Protein AF-A0A961WW01-F1 (afdb_monomer_lite)

Sequence (69 aa):
AGTITMPIRVAVVEGDKVLYSKLHEQTVQVSQTGATQFIFTDPGVNLPRPSGPNYLVFVGYDEGPYNTQ

Secondary structure (DSSP, 8-state):
-EEEEEEEEEEEEETTEEEEEEEEEEEEEEPSSS--------TT------SSSPEEEEEEE---S----

Structure (mmCIF, N/CA/C/O backbone):
data_AF-A0A961WW01-F1
#
_entry.id   AF-A0A961WW01-F1
#
loop_
_atom_site.group_PDB
_atom_site.id
_atom_site.type_symbol
_atom_site.label_atom_id
_atom_site.label_alt_id
_atom_site.label_comp_id
_atom_site.label_asym_id
_atom_site.label_entity_id
_atom_site.label_seq_id
_atom_site.pdbx_PDB_ins_code
_atom_site.Cartn_x
_atom_site.Cartn_y
_atom_site.Cartn_z
_atom_site.occupancy
_atom_site.B_iso_or_equiv
_atom_site.auth_seq_id
_atom_site.auth_comp_id
_atom_site.auth_asym_id
_atom_site.auth_atom_id
_atom_site.pdbx_PDB_model_num
ATOM 1 N N . ALA A 1 1 ? -17.329 0.916 19.251 1.00 84.12 1 ALA A N 1
ATOM 2 C CA . ALA A 1 1 ? -16.058 1.562 18.868 1.00 84.12 1 ALA A CA 1
ATOM 3 C C . ALA A 1 1 ? -14.947 0.621 19.248 1.00 84.12 1 ALA A C 1
ATOM 5 O O . ALA A 1 1 ? -15.073 -0.074 20.252 1.00 84.12 1 ALA A O 1
ATOM 6 N N . GLY A 1 2 ? -13.901 0.580 18.442 1.00 93.06 2 GLY A N 1
ATOM 7 C CA . GLY A 1 2 ? -12.798 -0.338 18.658 1.00 93.06 2 GLY A CA 1
ATOM 8 C C . GLY A 1 2 ? -11.643 -0.030 17.729 1.00 93.06 2 GLY A C 1
ATOM 9 O O . GLY A 1 2 ? -11.763 0.777 16.811 1.00 93.06 2 GLY A O 1
ATOM 10 N N . THR A 1 3 ? -10.526 -0.685 17.989 1.00 95.69 3 THR A N 1
ATOM 11 C CA . THR A 1 3 ? -9.335 -0.599 17.158 1.00 95.69 3 THR A CA 1
ATOM 12 C C . THR A 1 3 ? -9.267 -1.838 16.278 1.00 95.69 3 THR A C 1
ATOM 14 O O . THR A 1 3 ? -9.360 -2.949 16.795 1.00 95.69 3 THR A O 1
ATOM 17 N N . ILE A 1 4 ? -9.100 -1.652 14.971 1.00 93.19 4 ILE A N 1
ATOM 18 C CA . ILE A 1 4 ? -8.809 -2.740 14.030 1.00 93.19 4 ILE A CA 1
ATOM 19 C C . ILE A 1 4 ? -7.456 -2.484 13.375 1.00 93.19 4 ILE A C 1
ATOM 21 O O . ILE A 1 4 ? -7.111 -1.333 13.107 1.00 93.19 4 ILE A O 1
ATOM 25 N N . THR A 1 5 ? -6.705 -3.542 13.097 1.00 94.94 5 THR A N 1
ATOM 26 C CA . THR A 1 5 ? -5.477 -3.471 12.301 1.00 94.94 5 THR A CA 1
ATOM 27 C C . THR A 1 5 ? -5.771 -4.076 10.940 1.00 94.94 5 THR A C 1
ATOM 29 O O . THR A 1 5 ? -6.094 -5.255 10.842 1.00 94.94 5 THR A O 1
ATOM 32 N N . MET A 1 6 ? -5.728 -3.247 9.900 1.00 94.44 6 MET A N 1
ATOM 33 C CA . MET A 1 6 ? -6.035 -3.657 8.534 1.00 94.44 6 MET A CA 1
ATOM 34 C C . MET A 1 6 ? -4.750 -3.955 7.764 1.00 94.44 6 MET A C 1
ATOM 36 O O . MET A 1 6 ? -3.867 -3.090 7.720 1.00 94.44 6 MET A O 1
ATOM 40 N N . PRO A 1 7 ? -4.647 -5.123 7.114 1.00 96.25 7 PRO A N 1
ATOM 41 C CA . PRO A 1 7 ? -3.501 -5.448 6.288 1.00 96.25 7 PRO A CA 1
ATOM 42 C C . PRO A 1 7 ? -3.703 -4.853 4.889 1.00 96.25 7 PRO A C 1
ATOM 44 O O . PRO A 1 7 ? -4.529 -5.330 4.118 1.00 96.25 7 PRO A O 1
ATOM 47 N N . ILE A 1 8 ? -2.986 -3.779 4.560 1.00 96.81 8 ILE A N 1
ATOM 48 C CA . ILE A 1 8 ? -3.105 -3.065 3.281 1.00 96.81 8 ILE A CA 1
ATOM 49 C C . ILE A 1 8 ? -1.869 -3.358 2.436 1.00 96.81 8 ILE A C 1
ATOM 51 O O . ILE A 1 8 ? -0.757 -2.963 2.799 1.00 96.81 8 ILE A O 1
ATOM 55 N N . ARG A 1 9 ? -2.042 -4.013 1.286 1.00 97.44 9 ARG A N 1
ATOM 56 C CA . ARG A 1 9 ? -0.977 -4.150 0.291 1.00 97.44 9 ARG A CA 1
ATOM 57 C C . ARG A 1 9 ? -1.016 -2.987 -0.685 1.00 97.44 9 ARG A C 1
ATOM 59 O O . ARG A 1 9 ? -2.055 -2.682 -1.268 1.00 97.44 9 ARG A O 1
ATOM 66 N N . VAL A 1 10 ? 0.156 -2.408 -0.914 1.00 98.12 10 VAL A N 1
ATOM 67 C CA . VAL A 1 10 ? 0.422 -1.507 -2.034 1.00 98.12 10 VAL A CA 1
ATOM 68 C C . VAL A 1 10 ? 1.381 -2.211 -2.983 1.00 98.12 10 VAL A C 1
ATOM 70 O O . VAL A 1 10 ? 2.473 -2.607 -2.570 1.00 98.12 10 VAL A O 1
ATOM 73 N N . ALA A 1 11 ? 0.982 -2.376 -4.241 1.00 97.81 11 ALA A N 1
ATOM 74 C CA . ALA A 1 11 ? 1.829 -2.930 -5.292 1.00 97.81 11 ALA A CA 1
ATOM 75 C C . ALA A 1 11 ? 1.883 -1.984 -6.493 1.00 97.81 11 ALA A C 1
ATOM 77 O O . ALA A 1 11 ? 0.854 -1.474 -6.932 1.00 97.81 11 ALA A O 1
ATOM 78 N N . VAL A 1 12 ? 3.081 -1.760 -7.030 1.00 97.69 12 VAL A N 1
ATOM 79 C CA . VAL A 1 12 ? 3.302 -0.941 -8.225 1.00 97.69 12 VAL A CA 1
ATOM 80 C C . VAL A 1 12 ? 3.986 -1.776 -9.292 1.00 97.69 12 VAL A C 1
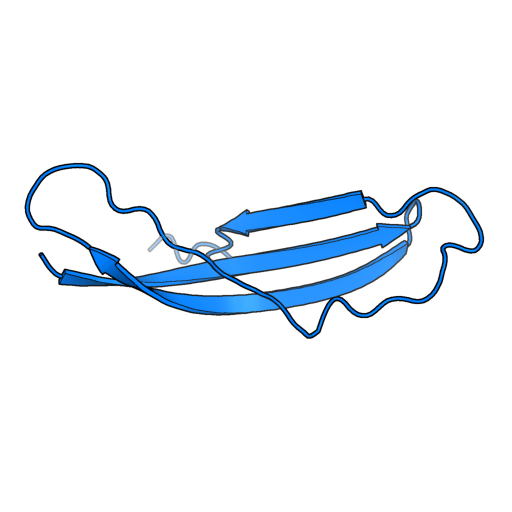ATOM 82 O O . VAL A 1 12 ? 5.023 -2.396 -9.031 1.00 97.69 12 VAL A O 1
ATOM 85 N N . VAL A 1 13 ? 3.413 -1.770 -10.494 1.00 96.50 13 VAL A N 1
ATOM 86 C CA . VAL A 1 13 ? 3.923 -2.510 -11.652 1.00 96.50 13 VAL A CA 1
ATOM 87 C C . VAL A 1 13 ? 4.146 -1.594 -12.858 1.00 96.50 13 VAL A C 1
ATOM 89 O O . VAL A 1 13 ? 3.454 -0.589 -13.018 1.00 96.50 13 VAL A O 1
ATOM 92 N N . GLU A 1 14 ? 5.107 -1.950 -13.710 1.00 95.44 14 GLU A N 1
ATOM 93 C CA . GLU A 1 14 ? 5.377 -1.333 -15.019 1.00 95.44 14 GLU A CA 1
ATOM 94 C C . GLU A 1 14 ? 5.371 -2.444 -16.077 1.00 95.44 14 GLU A C 1
ATOM 96 O O . GLU A 1 14 ? 6.313 -3.234 -16.168 1.00 95.44 14 GLU A O 1
ATOM 101 N N . GLY A 1 15 ? 4.276 -2.558 -16.836 1.00 92.50 15 GLY A N 1
ATOM 102 C CA . GLY A 1 15 ? 4.019 -3.756 -17.642 1.00 92.50 15 GLY A CA 1
ATOM 103 C C . GLY A 1 15 ? 3.937 -4.998 -16.748 1.00 92.50 15 GLY A C 1
ATOM 104 O O . GLY A 1 15 ? 3.208 -4.997 -15.759 1.00 92.50 15 GLY A O 1
ATOM 105 N N . ASP A 1 16 ? 4.733 -6.022 -17.052 1.00 92.88 16 ASP A N 1
ATOM 106 C CA . ASP A 1 16 ? 4.767 -7.282 -16.291 1.00 92.88 16 ASP A CA 1
ATOM 107 C C . ASP A 1 16 ? 5.743 -7.254 -15.100 1.00 92.88 16 ASP A C 1
ATOM 109 O O . ASP A 1 16 ? 5.877 -8.231 -14.359 1.00 92.88 16 ASP A O 1
ATOM 113 N N . LYS A 1 17 ? 6.466 -6.145 -14.904 1.00 93.94 17 LYS A N 1
ATOM 114 C CA . LYS A 1 17 ? 7.480 -6.028 -13.854 1.00 93.94 17 LYS A CA 1
ATOM 115 C C . LYS A 1 17 ? 6.881 -5.450 -12.577 1.00 93.94 17 LYS A C 1
ATOM 117 O O . LYS A 1 17 ? 6.382 -4.327 -12.575 1.00 93.94 17 LYS A O 1
ATOM 122 N N . VAL A 1 18 ? 7.043 -6.161 -11.462 1.00 95.94 18 VAL A N 1
ATOM 123 C CA . VAL A 1 18 ? 6.763 -5.626 -10.122 1.00 95.94 18 VAL A CA 1
ATOM 124 C C . VAL A 1 18 ? 7.927 -4.745 -9.674 1.00 95.94 18 VAL A C 1
ATOM 126 O O . VAL A 1 18 ? 9.058 -5.213 -9.550 1.00 95.94 18 VAL A O 1
ATOM 129 N N . LEU A 1 19 ? 7.654 -3.461 -9.447 1.00 95.56 19 LEU A N 1
ATOM 130 C CA . LEU A 1 19 ? 8.643 -2.479 -8.992 1.00 95.56 19 LEU A CA 1
ATOM 131 C C . LEU A 1 19 ? 8.642 -2.325 -7.472 1.00 95.56 19 LEU A C 1
ATOM 133 O O . LEU A 1 19 ? 9.690 -2.121 -6.866 1.00 95.56 19 LEU A O 1
ATOM 137 N N . TYR A 1 20 ? 7.462 -2.418 -6.865 1.00 97.62 20 TYR A N 1
ATOM 138 C CA . TYR A 1 20 ? 7.261 -2.263 -5.433 1.00 97.62 20 TYR A CA 1
ATOM 139 C C . TYR A 1 20 ? 6.092 -3.140 -4.992 1.00 97.62 20 TYR A C 1
ATOM 141 O O . TYR A 1 20 ? 5.079 -3.216 -5.682 1.00 97.62 20 TYR A O 1
ATOM 149 N N . SER A 1 21 ? 6.222 -3.810 -3.853 1.00 97.31 21 SER A N 1
ATOM 150 C CA . SER A 1 21 ? 5.124 -4.526 -3.206 1.00 97.31 21 SER A CA 1
ATOM 151 C C . SER A 1 21 ? 5.393 -4.560 -1.714 1.00 97.31 21 SER A C 1
ATOM 153 O O . SER A 1 21 ? 6.396 -5.128 -1.276 1.00 97.31 21 SER A O 1
ATOM 155 N N . LYS A 1 22 ? 4.514 -3.939 -0.931 1.00 97.00 22 LYS A N 1
ATOM 156 C CA . LYS A 1 22 ? 4.637 -3.903 0.523 1.00 97.00 22 LYS A CA 1
ATOM 157 C C . LYS A 1 22 ? 3.280 -4.100 1.174 1.00 97.00 22 LYS A C 1
ATOM 159 O O . LYS A 1 22 ? 2.297 -3.484 0.769 1.00 97.00 22 LYS A O 1
ATOM 164 N N . LEU A 1 23 ? 3.258 -4.973 2.174 1.00 96.50 23 LEU A N 1
ATOM 165 C CA . LEU A 1 23 ? 2.137 -5.137 3.086 1.00 96.50 23 LEU A CA 1
ATOM 166 C C . LEU A 1 23 ? 2.355 -4.219 4.292 1.00 96.50 23 LEU A C 1
ATOM 168 O O . LEU A 1 23 ? 3.435 -4.232 4.886 1.00 96.50 23 LEU A O 1
ATOM 172 N N . HIS A 1 24 ? 1.347 -3.422 4.628 1.00 96.56 24 HIS A N 1
ATOM 173 C CA . HIS A 1 24 ? 1.337 -2.536 5.789 1.00 96.56 24 HIS A CA 1
ATOM 174 C C . HIS A 1 24 ? 0.247 -2.960 6.758 1.00 96.56 24 HIS A C 1
ATOM 176 O O . HIS A 1 24 ? -0.847 -3.325 6.338 1.00 96.56 24 HIS A O 1
ATOM 182 N N . GLU A 1 25 ? 0.520 -2.833 8.049 1.00 95.62 25 GLU A N 1
ATOM 183 C CA . GLU A 1 25 ? -0.484 -3.011 9.093 1.00 95.62 25 GLU A CA 1
ATOM 184 C C . GLU A 1 25 ? -0.980 -1.644 9.560 1.00 95.62 25 GLU A C 1
ATOM 186 O O . GLU A 1 25 ? -0.326 -0.948 10.339 1.00 95.62 25 GLU A O 1
ATOM 191 N N . GLN A 1 26 ? -2.134 -1.229 9.039 1.00 96.25 26 GLN A N 1
ATOM 192 C CA . GLN A 1 26 ? -2.725 0.068 9.337 1.00 96.25 26 GLN A CA 1
ATOM 193 C C . GLN A 1 26 ? -3.757 -0.064 10.454 1.00 96.25 26 GLN A C 1
ATOM 195 O O . GLN A 1 26 ? -4.875 -0.538 10.254 1.00 96.25 26 GLN A O 1
ATOM 200 N N . THR A 1 27 ? -3.396 0.418 11.637 1.00 96.56 27 THR A N 1
ATOM 201 C CA . THR A 1 27 ? -4.305 0.475 12.782 1.00 96.56 27 THR A CA 1
ATOM 202 C C . THR A 1 27 ? -5.265 1.658 12.655 1.00 96.56 27 THR A C 1
ATOM 204 O O . THR A 1 27 ? -4.835 2.798 12.467 1.00 96.56 27 THR A O 1
ATOM 207 N N . VAL A 1 28 ? -6.571 1.407 12.761 1.00 96.00 28 VAL A N 1
ATOM 208 C CA . VAL A 1 28 ? -7.635 2.417 12.647 1.00 96.00 28 VAL A CA 1
ATOM 209 C C . VAL A 1 28 ? -8.599 2.313 13.822 1.00 96.00 28 VAL A C 1
ATOM 211 O O . VAL A 1 28 ? -9.007 1.225 14.228 1.00 96.00 28 VAL A O 1
ATOM 214 N N . GLN A 1 29 ? -8.971 3.473 14.366 1.00 95.31 29 GLN A N 1
ATOM 215 C CA . GLN A 1 29 ? -10.027 3.594 15.366 1.00 95.31 29 GLN A CA 1
ATOM 216 C C . GLN A 1 29 ? -11.374 3.714 14.664 1.00 95.31 29 GLN A C 1
ATOM 218 O O . GLN A 1 29 ? -11.607 4.670 13.928 1.00 95.31 29 GLN A O 1
ATOM 223 N N . VAL A 1 30 ? -12.257 2.754 14.907 1.00 94.38 30 VAL A N 1
ATOM 224 C CA . VAL A 1 30 ? -13.582 2.664 14.291 1.00 94.38 30 VAL A CA 1
ATOM 225 C C . VAL A 1 30 ? -14.638 3.170 15.271 1.00 94.38 30 VAL A C 1
ATOM 227 O O . VAL A 1 30 ? -14.644 2.795 16.453 1.00 94.38 30 VAL A O 1
ATOM 230 N N . SER A 1 31 ? -15.549 4.019 14.796 1.00 91.75 31 SER A N 1
ATOM 231 C CA . SER A 1 31 ? -16.663 4.549 15.589 1.00 91.75 31 SER A CA 1
ATOM 232 C C . SER A 1 31 ? -17.656 3.451 16.017 1.00 91.75 31 SER A C 1
ATOM 234 O O . SER A 1 31 ? -17.696 2.355 15.467 1.00 91.75 31 SER A O 1
ATOM 236 N N . GLN A 1 32 ? -18.458 3.711 17.061 1.00 87.19 32 GLN A N 1
ATOM 237 C CA . GLN A 1 32 ? -19.576 2.821 17.447 1.00 87.19 32 GLN A CA 1
ATOM 238 C C . GLN A 1 32 ? -20.719 2.868 16.420 1.00 87.19 32 GLN A C 1
ATOM 240 O O . GLN A 1 32 ? -21.512 1.938 16.329 1.00 87.19 32 GLN A O 1
ATOM 245 N N . THR A 1 33 ? -20.847 3.994 15.721 1.00 91.62 33 THR A N 1
ATOM 246 C CA . THR A 1 33 ? -21.980 4.334 14.867 1.00 91.62 33 THR A CA 1
ATOM 247 C C . THR A 1 33 ? -21.472 4.977 13.580 1.00 91.62 33 THR A C 1
ATOM 249 O O . THR A 1 33 ? -20.520 5.761 13.598 1.00 91.62 33 THR A O 1
ATOM 252 N N . GLY A 1 34 ? -22.113 4.651 12.459 1.00 90.75 34 GLY A N 1
ATOM 253 C CA . GLY A 1 34 ? -21.7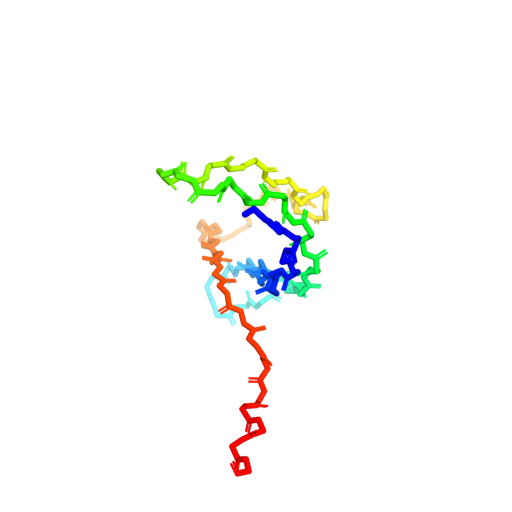38 5.164 11.140 1.00 90.75 34 GLY A CA 1
ATOM 254 C C . GLY A 1 34 ? -20.463 4.542 10.554 1.00 90.75 34 GLY A C 1
ATOM 255 O O . GLY A 1 34 ? -19.842 3.663 11.147 1.00 90.75 34 GLY A O 1
ATOM 256 N N . ALA A 1 35 ? -20.095 4.997 9.355 1.00 92.88 35 ALA A N 1
ATOM 257 C CA . ALA A 1 35 ? -18.889 4.559 8.657 1.00 92.88 35 ALA A CA 1
ATOM 258 C C . ALA A 1 35 ? -17.666 5.370 9.108 1.00 92.88 35 ALA A C 1
ATOM 260 O O . ALA A 1 35 ? -17.728 6.594 9.221 1.00 92.88 35 ALA A O 1
ATOM 261 N N . THR A 1 36 ? -16.540 4.691 9.318 1.00 92.56 36 THR A N 1
ATOM 262 C CA . THR A 1 36 ? -15.247 5.328 9.603 1.00 92.56 36 THR A CA 1
ATOM 263 C C . THR A 1 36 ? -14.461 5.504 8.305 1.00 92.56 36 THR A C 1
ATOM 265 O O . THR A 1 36 ? -14.317 4.554 7.541 1.00 92.56 36 THR A O 1
ATOM 268 N N . GLN A 1 37 ? -13.938 6.708 8.068 1.00 93.88 37 GLN A N 1
ATOM 269 C CA . GLN A 1 37 ? -12.996 7.000 6.983 1.00 93.88 37 GLN A CA 1
ATOM 270 C C . GLN A 1 37 ? -11.622 7.307 7.578 1.00 93.88 37 GLN A C 1
ATOM 272 O O . GLN A 1 37 ? -11.528 7.913 8.645 1.00 93.88 37 GLN A O 1
ATOM 277 N N . PHE A 1 38 ? -10.560 6.906 6.886 1.00 93.75 38 PHE A N 1
ATOM 278 C CA . PHE A 1 38 ? -9.184 7.172 7.292 1.00 93.75 38 PHE A CA 1
ATOM 279 C C . PHE A 1 38 ? -8.324 7.493 6.069 1.00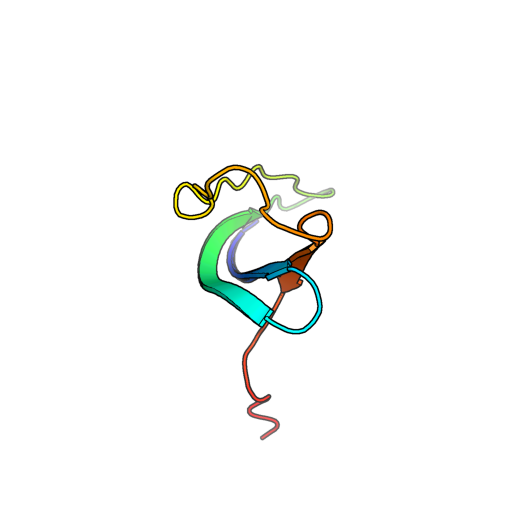 93.75 38 PHE A C 1
ATOM 281 O O . PHE A 1 38 ? -8.679 7.163 4.939 1.00 93.75 38 PHE A O 1
ATOM 288 N N . ILE A 1 39 ? -7.188 8.141 6.315 1.00 95.19 39 ILE A N 1
ATOM 289 C CA . ILE A 1 39 ? -6.171 8.422 5.303 1.00 95.19 39 ILE A CA 1
ATOM 290 C C . ILE A 1 39 ? -4.944 7.580 5.637 1.00 95.19 39 ILE A C 1
ATOM 292 O O . ILE A 1 39 ? -4.522 7.514 6.790 1.00 95.19 39 ILE A O 1
ATOM 296 N N . PHE A 1 40 ? -4.381 6.952 4.612 1.00 95.06 40 PHE A N 1
ATOM 297 C CA . PHE A 1 40 ? -3.152 6.177 4.674 1.00 95.06 40 PHE A CA 1
ATOM 298 C C . PHE A 1 40 ? -2.212 6.665 3.570 1.00 95.06 40 PHE A C 1
ATOM 300 O O . PHE A 1 40 ? -2.641 6.872 2.435 1.00 95.06 40 PHE A O 1
ATOM 307 N N . THR A 1 41 ? -0.935 6.829 3.910 1.00 95.75 41 THR A N 1
ATOM 308 C CA . THR A 1 41 ? 0.115 7.251 2.981 1.00 95.75 41 THR A CA 1
ATOM 309 C C . THR A 1 41 ? 1.261 6.258 3.057 1.00 95.75 41 THR A C 1
ATOM 311 O O . THR A 1 41 ? 1.794 6.021 4.139 1.00 95.75 41 THR A O 1
ATOM 314 N N . ASP A 1 42 ? 1.683 5.731 1.908 1.00 97.31 42 ASP A N 1
ATOM 315 C CA . ASP A 1 42 ? 2.881 4.901 1.805 1.00 97.31 42 ASP A CA 1
ATOM 316 C C . ASP A 1 42 ? 4.063 5.718 1.250 1.00 97.31 42 ASP A C 1
ATOM 318 O O . ASP A 1 42 ? 4.158 5.905 0.034 1.00 97.31 42 ASP A O 1
ATOM 322 N N . PRO A 1 43 ? 4.994 6.197 2.098 1.00 95.88 43 PRO A N 1
ATOM 323 C CA . PRO A 1 43 ? 6.158 6.954 1.637 1.00 95.88 43 PRO A CA 1
ATOM 324 C C . PRO A 1 43 ? 7.164 6.092 0.857 1.00 95.88 43 PRO A C 1
ATOM 326 O O . PRO A 1 43 ? 8.069 6.637 0.227 1.00 95.88 43 PRO A O 1
ATOM 329 N N . GLY A 1 44 ? 7.029 4.759 0.893 1.00 94.81 44 GLY A N 1
ATOM 330 C CA . GLY A 1 44 ? 7.855 3.840 0.111 1.00 94.81 44 GLY A CA 1
ATOM 331 C C . GLY A 1 44 ? 7.556 3.878 -1.388 1.00 94.81 44 GLY A C 1
ATOM 332 O O . GLY A 1 44 ? 8.410 3.486 -2.183 1.00 94.81 44 GLY A O 1
ATOM 333 N N . VAL A 1 45 ? 6.393 4.407 -1.793 1.00 96.06 45 VAL A N 1
ATOM 334 C CA . VAL A 1 45 ? 6.045 4.637 -3.204 1.00 96.06 45 VAL A CA 1
ATOM 335 C C . VAL A 1 45 ? 6.717 5.921 -3.700 1.00 96.06 45 VAL A C 1
ATOM 337 O O . VAL A 1 45 ? 6.083 6.940 -3.961 1.00 96.06 45 VAL A O 1
ATOM 340 N N . ASN A 1 46 ? 8.040 5.866 -3.821 1.00 95.75 46 ASN A N 1
ATOM 341 C CA . ASN A 1 46 ? 8.873 6.918 -4.389 1.00 95.75 46 ASN A CA 1
ATOM 342 C C . ASN A 1 46 ? 9.633 6.336 -5.583 1.00 95.75 46 ASN A C 1
ATOM 344 O O . ASN A 1 46 ? 10.689 5.722 -5.429 1.00 95.75 46 ASN A O 1
ATOM 348 N N . LEU A 1 47 ? 9.037 6.458 -6.768 1.00 93.31 47 LEU A N 1
ATOM 349 C CA . LEU A 1 47 ? 9.520 5.826 -7.991 1.00 93.31 47 LEU A CA 1
ATOM 350 C C . LEU A 1 47 ? 9.975 6.891 -8.997 1.00 93.31 47 LEU A C 1
ATOM 352 O O . LEU A 1 47 ? 9.370 7.966 -9.061 1.00 93.31 47 LEU A O 1
ATOM 356 N N . PRO A 1 48 ? 11.026 6.615 -9.793 1.00 93.19 48 PRO A N 1
ATOM 357 C CA . PRO A 1 48 ? 11.437 7.512 -10.867 1.00 93.19 48 PRO A CA 1
ATOM 358 C C . PRO A 1 48 ? 10.338 7.622 -11.933 1.00 93.19 48 PRO A C 1
ATOM 360 O O . PRO A 1 48 ? 9.330 6.926 -11.897 1.00 93.19 48 PRO A O 1
ATOM 363 N N . ARG A 1 49 ? 10.528 8.496 -12.924 1.00 92.50 49 ARG A N 1
ATOM 364 C CA . 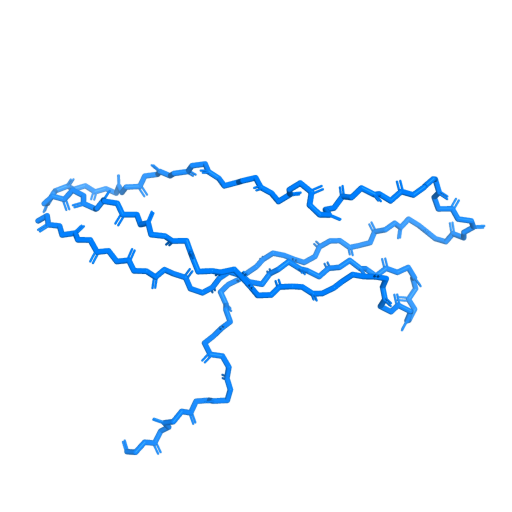ARG A 1 49 ? 9.632 8.527 -14.084 1.00 92.50 49 ARG A CA 1
ATOM 365 C C . ARG A 1 49 ? 9.650 7.153 -14.788 1.00 92.50 49 ARG A C 1
ATOM 367 O O . ARG A 1 49 ? 10.750 6.633 -14.994 1.00 92.50 49 ARG A O 1
ATOM 374 N N . PRO A 1 50 ? 8.489 6.608 -15.207 1.00 91.06 50 PRO A N 1
ATOM 375 C CA . PRO A 1 50 ? 8.447 5.381 -15.993 1.00 91.06 50 PRO A CA 1
ATOM 376 C C . PRO A 1 50 ? 9.321 5.497 -17.240 1.00 91.06 50 PRO A C 1
ATOM 378 O O . PRO A 1 50 ? 9.344 6.540 -17.904 1.00 91.06 50 PRO A O 1
ATOM 381 N N . SER A 1 51 ? 10.044 4.423 -17.535 1.00 85.62 51 SER A N 1
ATOM 382 C CA . SER A 1 51 ? 10.880 4.321 -18.738 1.00 85.62 51 SER A CA 1
ATOM 383 C C . SER A 1 51 ? 10.133 3.655 -19.897 1.00 85.62 51 SER A C 1
ATOM 385 O O . SER A 1 51 ? 10.557 3.777 -21.046 1.00 85.62 51 SER A O 1
ATOM 387 N N . GLY A 1 52 ? 9.010 2.995 -19.595 1.00 83.38 52 GLY A N 1
ATOM 388 C CA . GLY A 1 52 ? 8.093 2.373 -20.542 1.00 83.38 52 GLY A CA 1
ATOM 389 C C . GLY A 1 52 ? 6.629 2.745 -20.250 1.00 83.38 52 GLY A C 1
ATOM 390 O O . GLY A 1 52 ? 6.318 3.935 -20.162 1.00 83.38 52 GLY A O 1
ATOM 391 N N . PRO A 1 53 ? 5.705 1.765 -20.154 1.00 87.44 53 PRO A N 1
ATOM 392 C CA . PRO A 1 53 ? 4.301 2.015 -19.828 1.00 87.44 53 PRO A CA 1
ATOM 393 C C . PRO A 1 53 ? 4.108 2.777 -18.513 1.00 87.44 53 PRO A C 1
ATOM 395 O O . PRO A 1 53 ? 4.965 2.765 -17.633 1.00 87.44 53 PRO A O 1
ATOM 398 N N . ASN A 1 54 ? 2.939 3.398 -18.347 1.00 95.31 54 ASN A N 1
ATOM 399 C CA . ASN A 1 54 ? 2.582 4.019 -17.075 1.00 95.31 54 ASN A CA 1
ATOM 400 C C . ASN A 1 54 ? 2.590 2.989 -15.940 1.00 95.31 54 ASN A C 1
ATOM 402 O O . ASN A 1 54 ? 2.256 1.819 -16.140 1.00 95.31 54 ASN A O 1
ATOM 406 N N . TYR A 1 55 ? 2.904 3.456 -14.735 1.00 96.19 55 TYR A N 1
ATOM 407 C CA . TYR A 1 55 ? 2.755 2.640 -13.541 1.00 96.19 55 TYR A CA 1
ATOM 408 C C . TYR A 1 55 ? 1.289 2.326 -13.271 1.00 96.19 55 TYR A C 1
ATOM 410 O O . TYR A 1 55 ? 0.437 3.217 -13.295 1.00 96.19 55 TYR A O 1
ATOM 418 N N . LEU A 1 56 ? 1.017 1.062 -12.962 1.00 96.50 56 LEU A N 1
ATOM 419 C CA . LEU A 1 56 ? -0.258 0.623 -12.419 1.00 96.50 56 LEU A CA 1
ATOM 420 C C . LEU A 1 56 ? -0.079 0.359 -10.926 1.00 96.50 56 LEU A C 1
ATOM 422 O O . LEU A 1 56 ? 0.792 -0.412 -10.517 1.00 96.50 56 LEU A O 1
ATOM 426 N N . VAL A 1 57 ? -0.890 1.042 -10.122 1.00 97.06 57 VAL A N 1
ATOM 427 C CA . VAL A 1 57 ? -0.859 0.954 -8.663 1.00 97.06 57 VAL A CA 1
ATOM 428 C C . VAL A 1 57 ? -2.082 0.181 -8.194 1.00 97.06 57 VAL A C 1
ATOM 430 O O . VAL A 1 57 ? -3.215 0.582 -8.457 1.00 97.06 57 VAL A O 1
ATOM 433 N N . PHE A 1 58 ? -1.846 -0.910 -7.475 1.00 97.19 58 PHE A N 1
ATOM 434 C CA . PHE A 1 58 ? -2.867 -1.683 -6.785 1.00 97.19 58 PHE A CA 1
ATOM 435 C C . PHE A 1 58 ? -2.802 -1.377 -5.293 1.00 97.19 58 PHE A C 1
ATOM 437 O O . PHE A 1 58 ? -1.735 -1.467 -4.682 1.00 97.19 58 PHE A O 1
ATOM 444 N N . VAL A 1 59 ? -3.951 -1.036 -4.712 1.00 97.19 59 VAL A N 1
ATOM 445 C CA . VAL A 1 59 ? -4.121 -0.853 -3.269 1.00 97.19 59 VAL A CA 1
ATOM 446 C C . VAL A 1 59 ? -5.324 -1.670 -2.835 1.00 97.19 59 VAL A C 1
ATOM 448 O O . VAL A 1 59 ? -6.402 -1.536 -3.413 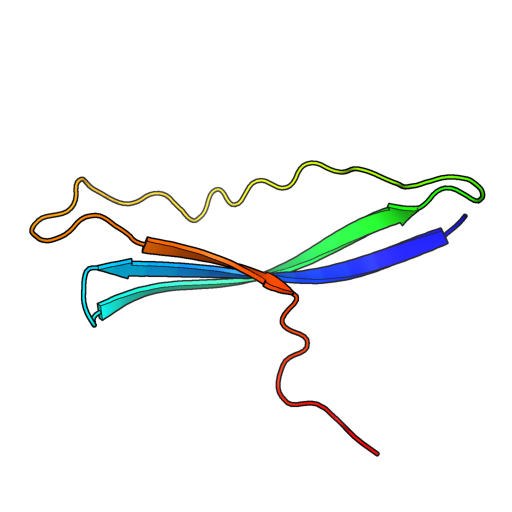1.00 97.19 59 VAL A O 1
ATOM 451 N N . GLY A 1 60 ? -5.146 -2.520 -1.832 1.00 95.00 60 GLY A N 1
ATOM 452 C CA . GLY A 1 60 ? -6.226 -3.365 -1.337 1.00 95.00 60 GLY A CA 1
ATOM 453 C C . GLY A 1 60 ? -5.864 -4.064 -0.039 1.00 95.00 60 GLY A C 1
ATOM 454 O O . GLY A 1 60 ? -4.714 -4.022 0.398 1.00 95.00 60 GLY A O 1
ATOM 455 N N . TYR A 1 61 ? -6.858 -4.701 0.573 1.00 94.88 61 TYR A N 1
ATOM 456 C CA . TYR A 1 61 ? -6.620 -5.554 1.727 1.00 94.88 61 TYR A CA 1
ATOM 457 C C . TYR A 1 61 ? -5.994 -6.877 1.289 1.00 94.88 61 TYR A C 1
ATOM 459 O O . TYR A 1 61 ? -6.433 -7.467 0.302 1.00 94.88 61 TYR A O 1
ATOM 467 N N . ASP A 1 62 ? -4.975 -7.331 2.012 1.00 92.62 62 ASP A N 1
ATOM 468 C CA . ASP A 1 62 ? -4.327 -8.619 1.768 1.00 92.62 62 ASP A CA 1
ATOM 469 C C . ASP A 1 62 ? -4.004 -9.307 3.092 1.00 92.62 62 ASP A C 1
ATOM 471 O O . ASP A 1 62 ? -3.008 -9.006 3.742 1.00 92.62 62 ASP A O 1
ATOM 475 N N . GLU A 1 63 ? -4.855 -10.249 3.478 1.00 80.81 63 GLU A N 1
ATOM 476 C CA . GLU A 1 63 ? -4.718 -11.024 4.713 1.00 80.81 63 GLU A CA 1
ATOM 477 C C . GLU A 1 63 ? -3.636 -12.121 4.612 1.00 80.81 63 GLU A C 1
ATOM 479 O O . GLU A 1 63 ? -3.408 -12.854 5.574 1.00 80.81 63 GLU A O 1
ATOM 484 N N . GLY A 1 64 ? -2.929 -12.225 3.476 1.00 71.75 64 GLY A N 1
ATOM 485 C CA . GLY A 1 64 ? -1.996 -13.312 3.192 1.00 71.75 64 GLY A CA 1
ATOM 486 C C . GLY A 1 64 ? -2.724 -14.611 2.820 1.00 71.75 64 GLY A C 1
ATOM 487 O O . GLY A 1 64 ? -3.926 -14.598 2.552 1.00 71.75 64 GLY A O 1
ATOM 488 N N . PRO A 1 65 ? -2.028 -15.763 2.750 1.00 68.12 65 PRO A N 1
ATOM 489 C CA . PRO A 1 65 ? -2.711 -17.039 2.567 1.00 68.12 65 PRO A CA 1
ATOM 490 C C . PRO A 1 65 ? -3.706 -17.241 3.716 1.00 68.12 65 PRO A C 1
ATOM 492 O O . PRO A 1 65 ? -3.301 -17.280 4.877 1.00 68.12 65 PRO A O 1
ATOM 495 N N . TYR A 1 66 ? -4.998 -17.358 3.386 1.00 56.97 66 TYR A N 1
ATOM 496 C CA . TYR A 1 66 ? -6.048 -17.608 4.369 1.00 56.97 66 TYR A CA 1
ATOM 497 C C . TYR A 1 66 ? -5.658 -18.805 5.241 1.00 56.97 66 TYR A C 1
ATOM 499 O O . TYR A 1 66 ? -5.550 -19.929 4.747 1.00 56.97 66 TYR A O 1
ATOM 507 N N . ASN A 1 67 ? -5.495 -18.590 6.546 1.00 57.72 67 ASN A N 1
ATOM 508 C CA . ASN A 1 67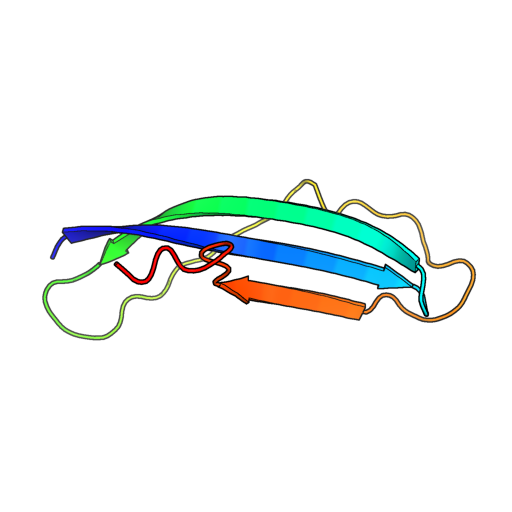 ? -5.547 -19.689 7.500 1.00 57.72 67 ASN A CA 1
ATOM 509 C C . ASN A 1 67 ? -7.024 -20.052 7.696 1.00 57.72 67 ASN A C 1
ATOM 511 O O . ASN A 1 67 ? -7.624 -19.720 8.717 1.00 57.72 67 ASN A O 1
ATOM 515 N N . THR A 1 68 ? -7.637 -20.657 6.674 1.00 52.56 68 THR A N 1
ATOM 516 C CA . THR A 1 68 ? -8.939 -21.312 6.821 1.00 52.56 68 THR A CA 1
ATOM 517 C C . THR A 1 68 ? -8.726 -22.576 7.654 1.00 52.56 68 THR A C 1
ATOM 519 O O . THR A 1 68 ? -8.493 -23.651 7.098 1.00 52.56 68 THR A O 1
ATOM 522 N N . GLN A 1 69 ? -8.713 -22.432 8.979 1.00 48.59 69 GLN A N 1
ATOM 523 C CA . GLN A 1 69 ? -8.974 -23.547 9.890 1.00 48.59 69 GLN A CA 1
ATOM 524 C C . GLN A 1 69 ? -10.476 -23.740 10.053 1.00 48.59 69 GLN A C 1
ATOM 526 O O . GLN A 1 69 ? -11.195 -22.715 10.106 1.00 48.59 69 GLN A O 1
#

pLDDT: mean 91.11, std 10.68, range [48.59, 98.12]

Foldseek 3Di:
DDKDWFWKWKWKDDVVDTPDIDTDTDIDDADPDDGDDDDDDDPVPDDDPDPHHDMDIDIDTDPDPDPPD

Radius of gyration: 15.36 Å; chains: 1; bounding box: 33×32×39 Å